Protein AF-A0A9D4FV22-F1 (afdb_monomer_lite)

Secondary structure (DSSP, 8-state):
-HHHHHHHHHHHHHHTT-PPPGGG-EE----SS-PPPPP-BSSTTSPBPEE-SEEEETTEEEE-

Foldseek 3Di:
DVQVVLQVVQVVCVVVVNHDDQQPFEDEDDDPDDDPDDWHDSDPPDDTRHYDQWDDDPNDIDGD

Radius of gyration: 13.24 Å; chains: 1; bounding box: 31×18×33 Å

Structure (mmCIF, N/CA/C/O backbone):
data_AF-A0A9D4FV22-F1
#
_entry.id   AF-A0A9D4FV22-F1
#
loop_
_atom_site.group_PDB
_atom_site.id
_atom_site.type_symbol
_atom_site.label_atom_id
_atom_site.label_alt_id
_atom_site.label_comp_id
_atom_site.label_asym_id
_atom_site.label_entity_id
_atom_site.label_seq_id
_atom_site.pdbx_PDB_ins_code
_atom_site.Cartn_x
_atom_site.Cartn_y
_atom_site.Cartn_z
_atom_site.occupancy
_atom_site.B_iso_or_equiv
_atom_site.auth_seq_id
_atom_site.auth_comp_id
_atom_site.auth_asym_id
_atom_site.auth_atom_id
_atom_site.pdbx_PDB_model_num
ATOM 1 N N . MET A 1 1 ? 9.063 8.464 5.661 1.00 84.56 1 MET A N 1
ATOM 2 C CA . MET A 1 1 ? 9.533 7.454 4.671 1.00 84.56 1 MET A CA 1
ATOM 3 C C . MET A 1 1 ? 8.292 6.780 4.107 1.00 84.56 1 MET A C 1
ATOM 5 O O . MET A 1 1 ? 7.425 6.476 4.911 1.00 84.56 1 MET A O 1
ATOM 9 N N . LEU A 1 2 ? 8.203 6.519 2.795 1.00 92.31 2 LEU A N 1
ATOM 10 C CA . LEU A 1 2 ? 6.943 6.161 2.107 1.00 92.31 2 LEU A CA 1
ATOM 11 C C . LEU A 1 2 ? 6.084 5.081 2.804 1.00 92.31 2 LEU A C 1
ATOM 13 O O . LEU A 1 2 ? 4.865 5.194 2.852 1.00 92.31 2 LEU A O 1
ATOM 17 N N . GLN A 1 3 ? 6.696 4.070 3.430 1.00 96.00 3 GLN A N 1
ATOM 18 C CA . GLN A 1 3 ? 5.962 3.059 4.205 1.00 96.00 3 GLN A CA 1
ATOM 19 C C . GLN A 1 3 ? 5.168 3.643 5.395 1.00 96.00 3 GLN A C 1
ATOM 21 O O . GLN A 1 3 ? 4.052 3.207 5.675 1.00 96.00 3 GLN A O 1
ATOM 26 N N . GLN A 1 4 ? 5.721 4.626 6.107 1.00 96.81 4 GLN A N 1
ATOM 27 C CA . GLN A 1 4 ? 5.031 5.313 7.206 1.00 96.81 4 GLN A CA 1
ATOM 28 C C . GLN A 1 4 ? 3.882 6.184 6.690 1.00 96.81 4 GLN A C 1
ATOM 30 O O . GLN A 1 4 ? 2.849 6.294 7.352 1.00 96.81 4 GLN A O 1
ATOM 35 N N . ASP A 1 5 ? 4.047 6.764 5.502 1.00 97.12 5 ASP A N 1
ATOM 36 C CA . ASP A 1 5 ? 3.025 7.594 4.867 1.00 97.12 5 ASP A CA 1
ATOM 37 C C . ASP A 1 5 ? 1.822 6.726 4.462 1.00 97.12 5 ASP A C 1
ATOM 39 O O . ASP A 1 5 ? 0.682 7.068 4.775 1.00 97.12 5 ASP A O 1
ATOM 43 N N . ILE A 1 6 ? 2.070 5.530 3.909 1.00 96.69 6 ILE A N 1
ATOM 44 C CA . ILE A 1 6 ? 1.029 4.529 3.607 1.00 96.69 6 ILE A CA 1
ATOM 45 C C . ILE A 1 6 ? 0.280 4.098 4.878 1.00 96.69 6 ILE A C 1
ATOM 47 O O . ILE A 1 6 ? -0.951 4.050 4.882 1.00 96.69 6 ILE A O 1
ATOM 51 N N . PHE A 1 7 ? 0.988 3.833 5.981 1.00 97.38 7 PHE A N 1
ATOM 52 C CA . PHE A 1 7 ? 0.337 3.486 7.252 1.00 97.38 7 PHE A CA 1
ATOM 53 C C . PHE A 1 7 ? -0.516 4.632 7.804 1.00 97.38 7 PHE A C 1
ATOM 55 O O . PHE A 1 7 ? -1.632 4.408 8.279 1.00 97.38 7 PHE A O 1
ATOM 62 N N . SER A 1 8 ? -0.019 5.865 7.710 1.00 97.50 8 SER A N 1
ATOM 63 C CA . SER A 1 8 ? -0.752 7.057 8.145 1.00 97.50 8 SER A CA 1
ATOM 64 C C . SER A 1 8 ? -2.008 7.275 7.298 1.00 97.50 8 SER A C 1
ATOM 66 O O . SER A 1 8 ? -3.077 7.548 7.847 1.00 97.50 8 SER A O 1
ATOM 68 N N . MET A 1 9 ? -1.912 7.059 5.982 1.00 96.62 9 MET A N 1
ATOM 69 C CA . MET A 1 9 ? -3.037 7.102 5.047 1.00 96.62 9 MET A CA 1
ATOM 70 C C . MET A 1 9 ? -4.080 6.019 5.352 1.00 96.62 9 MET A C 1
ATOM 72 O O . MET A 1 9 ? -5.268 6.328 5.410 1.00 96.62 9 MET A O 1
ATOM 76 N N . SER A 1 10 ? -3.666 4.772 5.604 1.00 96.69 10 SER A N 1
ATOM 77 C CA . SER A 1 10 ? -4.602 3.698 5.972 1.00 96.69 10 SER A CA 1
ATOM 78 C C . SER A 1 10 ? -5.318 3.993 7.293 1.00 96.69 10 SER A C 1
ATOM 80 O O . SER A 1 10 ? -6.508 3.718 7.423 1.00 96.69 10 SER A O 1
ATOM 82 N N . LYS A 1 11 ? -4.622 4.574 8.278 1.00 97.06 11 LYS A N 1
ATOM 83 C CA . LYS A 1 11 ? -5.234 4.972 9.555 1.00 97.06 11 LYS A CA 1
ATOM 84 C C . LYS A 1 11 ? -6.218 6.129 9.376 1.00 97.06 11 LYS A C 1
ATOM 86 O O . LYS A 1 11 ? -7.267 6.156 10.019 1.00 97.06 11 LYS A O 1
ATOM 91 N N . TRP A 1 12 ? -5.877 7.095 8.524 1.00 98.00 12 TRP A N 1
ATOM 92 C CA . TRP A 1 12 ? -6.781 8.181 8.160 1.00 98.00 12 TRP A CA 1
ATOM 93 C C . TRP A 1 12 ? -8.042 7.619 7.500 1.00 98.00 12 TRP A C 1
ATOM 95 O O . TRP A 1 12 ? -9.143 7.929 7.945 1.00 98.00 12 TRP A O 1
ATOM 105 N N . SER A 1 13 ? -7.902 6.727 6.521 1.00 97.62 13 SER A N 1
ATOM 106 C CA . SER A 1 13 ? -9.050 6.196 5.786 1.00 97.62 13 SER A CA 1
ATOM 107 C C . SER A 1 13 ? -9.994 5.385 6.679 1.00 97.62 13 SER A C 1
ATOM 109 O O . SER A 1 13 ? -11.210 5.530 6.570 1.00 97.62 13 SER A O 1
ATOM 111 N N . ASP A 1 14 ? -9.463 4.649 7.660 1.00 96.06 14 ASP A N 1
ATOM 112 C CA . ASP A 1 14 ? -10.276 4.002 8.696 1.00 96.06 14 ASP A CA 1
ATOM 113 C C . ASP A 1 14 ? -11.083 4.984 9.533 1.00 96.06 14 ASP A C 1
ATOM 115 O O . ASP A 1 14 ? -12.268 4.749 9.779 1.00 96.06 14 ASP A O 1
ATOM 119 N N . LYS A 1 15 ? -10.444 6.072 9.979 1.00 97.81 15 LYS A N 1
ATOM 120 C CA . LYS A 1 15 ? -11.086 7.099 10.808 1.00 97.81 15 LYS A CA 1
ATOM 121 C C . LYS A 1 15 ? -12.280 7.725 10.089 1.00 97.81 15 LYS A C 1
ATOM 123 O O . LYS A 1 15 ? -13.271 8.049 10.737 1.00 97.81 15 LYS A O 1
ATOM 128 N N . TRP A 1 16 ? -12.184 7.873 8.772 1.00 97.81 16 TRP A N 1
ATOM 129 C CA . TRP A 1 16 ? -13.227 8.463 7.932 1.00 97.81 16 TRP A CA 1
ATOM 130 C C . TRP A 1 16 ? -14.156 7.431 7.279 1.00 97.81 16 TRP A C 1
ATOM 132 O O . TRP A 1 16 ? -14.979 7.806 6.453 1.00 97.81 16 TRP A O 1
ATOM 142 N N . LEU A 1 17 ? -14.055 6.148 7.651 1.00 9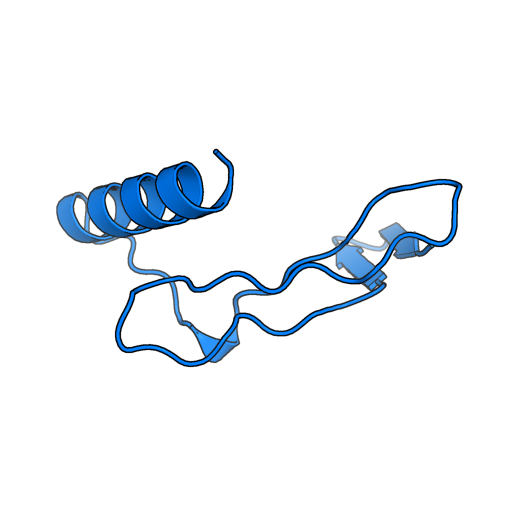5.94 17 LEU A N 1
ATOM 143 C CA . LEU A 1 17 ? -14.851 5.044 7.091 1.00 95.94 17 LEU A CA 1
ATOM 144 C C . LEU A 1 17 ? -14.669 4.832 5.570 1.00 95.94 17 LEU A C 1
ATOM 146 O O . LEU A 1 17 ? -15.496 4.190 4.929 1.00 95.94 17 LEU A O 1
ATOM 150 N N . LEU A 1 18 ? -13.550 5.292 5.003 1.00 95.50 18 LEU A N 1
ATOM 151 C CA . LEU A 1 18 ? -13.157 5.148 3.593 1.00 95.50 18 LEU A CA 1
ATOM 152 C C . LEU A 1 18 ? -12.132 4.018 3.410 1.00 95.50 18 LEU A C 1
ATOM 154 O O . LEU A 1 18 ? -11.056 4.205 2.846 1.00 95.50 18 LEU A O 1
ATOM 158 N N . ARG A 1 19 ? -12.428 2.838 3.954 1.00 94.12 19 ARG A N 1
ATOM 159 C CA . ARG A 1 19 ? -11.446 1.748 4.054 1.00 94.12 19 ARG A CA 1
ATOM 160 C C . ARG A 1 19 ? -10.997 1.252 2.680 1.00 94.12 19 ARG A C 1
ATOM 162 O O . ARG A 1 19 ? -11.816 0.964 1.810 1.00 94.12 19 ARG A O 1
ATOM 169 N N . PHE A 1 20 ? -9.691 1.062 2.527 1.00 94.81 20 PHE A N 1
ATOM 170 C CA . PHE A 1 20 ? -9.124 0.410 1.351 1.00 94.81 20 PHE A CA 1
ATOM 171 C C . PHE A 1 20 ? -9.344 -1.103 1.409 1.00 94.81 20 PHE A C 1
ATOM 173 O O . PHE A 1 20 ? -9.191 -1.716 2.467 1.00 94.81 20 PHE A O 1
ATOM 180 N N . HIS A 1 21 ? -9.646 -1.709 0.261 1.00 93.94 21 HIS A N 1
ATOM 181 C CA . HIS A 1 21 ? -9.635 -3.160 0.111 1.00 93.94 21 HIS A CA 1
ATOM 182 C C . HIS A 1 21 ? -8.207 -3.611 -0.239 1.00 93.94 21 HIS A C 1
ATOM 184 O O . HIS A 1 21 ? -7.734 -3.232 -1.312 1.00 93.94 21 HIS A O 1
ATOM 190 N N . PRO A 1 22 ? -7.522 -4.413 0.600 1.00 92.50 22 PRO A N 1
ATOM 191 C CA . PRO A 1 22 ? -6.113 -4.758 0.391 1.00 92.50 22 PRO A CA 1
ATOM 192 C C . PRO A 1 22 ? -5.821 -5.348 -0.993 1.00 92.50 22 PRO A C 1
ATOM 194 O O . PRO A 1 22 ? -4.898 -4.894 -1.657 1.00 92.50 22 PRO A O 1
ATOM 197 N N . ASP A 1 23 ? -6.671 -6.265 -1.468 1.00 92.25 23 ASP A N 1
ATOM 198 C CA . ASP A 1 23 ? -6.489 -6.939 -2.767 1.00 92.25 23 ASP A CA 1
ATOM 199 C C . ASP A 1 23 ? -6.741 -6.036 -3.988 1.00 92.25 23 ASP A C 1
ATOM 201 O O . ASP A 1 23 ? -6.532 -6.451 -5.122 1.00 92.25 23 ASP A O 1
ATOM 205 N N . LYS A 1 24 ? -7.232 -4.808 -3.778 1.00 92.31 24 LYS A N 1
ATOM 206 C CA . LYS A 1 24 ? -7.408 -3.814 -4.848 1.00 92.31 24 LYS A CA 1
ATOM 207 C C . LYS A 1 24 ? -6.296 -2.770 -4.866 1.00 92.31 24 LYS A C 1
ATOM 209 O O . LYS A 1 24 ? -6.256 -1.949 -5.776 1.00 92.31 24 LYS A O 1
ATOM 214 N N . CYS A 1 25 ? -5.427 -2.755 -3.858 1.00 93.69 25 CYS A N 1
ATOM 215 C CA . CYS A 1 25 ? -4.293 -1.847 -3.822 1.00 93.69 25 CYS A CA 1
ATOM 216 C C . CYS A 1 25 ? -3.151 -2.424 -4.658 1.00 93.69 25 CYS A C 1
ATOM 218 O O . CYS A 1 25 ? -2.819 -3.601 -4.526 1.00 93.69 25 CYS A O 1
ATOM 220 N N . LYS A 1 26 ? -2.521 -1.570 -5.465 1.00 93.38 26 LYS A N 1
ATOM 221 C CA . LYS A 1 26 ? -1.335 -1.903 -6.253 1.00 93.38 26 LYS A CA 1
ATOM 222 C C . LYS A 1 26 ? -0.275 -0.821 -6.087 1.00 93.38 26 LYS A C 1
ATOM 224 O O . LYS A 1 26 ? -0.602 0.332 -5.805 1.00 93.38 26 LYS A O 1
ATOM 229 N N . THR A 1 27 ? 0.992 -1.187 -6.232 1.00 92.81 27 THR A N 1
ATOM 230 C CA . THR A 1 27 ? 2.115 -0.242 -6.273 1.00 92.81 27 THR A CA 1
ATOM 231 C C . THR A 1 27 ? 2.845 -0.349 -7.598 1.00 92.81 27 THR A C 1
ATOM 233 O O . THR A 1 27 ? 3.093 -1.454 -8.064 1.00 92.81 27 THR A O 1
ATOM 236 N N . MET A 1 28 ? 3.237 0.793 -8.156 1.00 90.62 28 MET A N 1
ATOM 237 C CA . MET A 1 28 ? 3.987 0.891 -9.406 1.00 90.62 28 MET A CA 1
ATOM 238 C C . MET A 1 28 ? 5.209 1.781 -9.189 1.00 90.62 28 MET A C 1
ATOM 240 O O . MET A 1 28 ? 5.132 2.789 -8.479 1.00 90.62 28 MET A O 1
ATOM 244 N N . THR A 1 29 ? 6.346 1.399 -9.768 1.00 88.81 29 THR A N 1
ATOM 245 C CA . THR A 1 29 ? 7.585 2.179 -9.673 1.00 88.81 29 THR A CA 1
ATOM 246 C C . THR A 1 29 ? 7.772 2.984 -10.946 1.00 88.81 29 THR A C 1
ATOM 248 O O . THR A 1 29 ? 8.185 2.444 -11.955 1.00 88.81 29 THR A O 1
ATOM 251 N N . ILE A 1 30 ? 7.547 4.294 -10.882 1.00 86.88 30 ILE A N 1
ATOM 252 C CA . ILE A 1 30 ? 7.737 5.170 -12.042 1.00 86.88 30 ILE A CA 1
ATOM 253 C C . ILE A 1 30 ? 9.210 5.594 -12.110 1.00 86.88 30 ILE A C 1
ATOM 255 O O . ILE A 1 30 ? 9.662 6.432 -11.320 1.00 86.88 30 ILE A O 1
ATOM 259 N N . SER A 1 31 ? 9.987 5.001 -13.020 1.00 83.25 31 SER A N 1
ATOM 260 C CA . SER A 1 31 ? 11.384 5.386 -13.251 1.00 83.25 31 SER A CA 1
ATOM 261 C C . SER A 1 31 ? 11.908 4.947 -14.616 1.00 83.25 31 SER A C 1
ATOM 263 O O . SER A 1 31 ? 11.788 3.790 -14.984 1.00 83.25 31 SER A O 1
ATOM 265 N N . ASN A 1 32 ? 12.668 5.820 -15.285 1.00 79.56 32 ASN A N 1
ATOM 266 C CA . ASN A 1 32 ? 13.387 5.479 -16.525 1.00 79.56 32 ASN A CA 1
ATOM 267 C C . ASN A 1 32 ? 14.606 4.555 -16.294 1.00 79.56 32 ASN A C 1
ATOM 269 O O . ASN A 1 32 ? 15.397 4.315 -17.207 1.00 79.56 32 ASN A O 1
ATOM 273 N N . LYS A 1 33 ? 14.843 4.109 -15.054 1.00 83.06 33 LYS A N 1
ATOM 274 C CA . LYS A 1 33 ? 15.943 3.217 -14.675 1.00 83.06 33 LYS A CA 1
ATOM 275 C C . LYS A 1 33 ? 15.368 1.958 -14.052 1.00 83.06 33 LYS A C 1
ATOM 277 O O . LYS A 1 33 ? 14.459 2.033 -13.233 1.00 83.06 33 LYS A O 1
ATOM 282 N N . LYS A 1 34 ? 15.994 0.816 -14.342 1.00 76.19 34 LYS A N 1
ATOM 283 C CA . LYS A 1 34 ? 15.680 -0.445 -13.669 1.00 76.19 34 LYS A CA 1
ATOM 284 C C . LYS A 1 34 ? 16.090 -0.357 -12.197 1.00 76.19 34 LYS A C 1
ATOM 286 O O . LYS A 1 34 ? 17.261 -0.525 -11.855 1.00 76.19 34 LYS A O 1
ATOM 291 N N . LEU A 1 35 ? 15.131 -0.027 -11.341 1.00 79.75 35 LEU A N 1
ATOM 292 C CA . LEU A 1 35 ? 15.290 0.006 -9.893 1.00 79.75 35 LEU A CA 1
ATOM 293 C C . LEU A 1 35 ? 14.820 -1.320 -9.296 1.00 79.75 35 LEU A C 1
ATOM 295 O O . LEU A 1 35 ? 13.980 -2.010 -9.865 1.00 79.75 35 LEU A O 1
ATOM 299 N N . ALA A 1 36 ? 15.376 -1.677 -8.139 1.00 80.12 36 ALA A N 1
ATOM 300 C CA . ALA A 1 36 ? 14.849 -2.795 -7.374 1.00 80.12 36 ALA A CA 1
ATOM 301 C C . ALA A 1 36 ? 13.424 -2.466 -6.915 1.00 80.12 36 ALA A C 1
ATOM 303 O O . ALA A 1 36 ? 13.186 -1.403 -6.330 1.00 80.12 36 ALA A O 1
ATOM 304 N N . GLU A 1 37 ? 12.504 -3.392 -7.165 1.00 81.56 37 GLU A N 1
ATOM 305 C CA . GLU A 1 37 ? 11.128 -3.307 -6.699 1.00 81.56 37 GLU A CA 1
ATOM 306 C C . GLU A 1 37 ? 11.094 -3.169 -5.173 1.00 81.56 37 GLU A C 1
ATOM 308 O O . GLU A 1 37 ? 11.697 -3.952 -4.431 1.00 81.56 37 GLU A O 1
ATOM 313 N N . ARG A 1 38 ? 10.402 -2.134 -4.688 1.00 87.88 38 ARG A N 1
ATOM 314 C CA . ARG A 1 38 ? 10.179 -1.923 -3.257 1.00 87.88 38 ARG A CA 1
ATOM 315 C C . ARG A 1 38 ? 8.791 -2.414 -2.898 1.00 87.88 38 ARG A C 1
ATOM 317 O O . ARG A 1 38 ? 7.799 -1.932 -3.431 1.00 87.88 38 ARG A O 1
ATOM 324 N N . THR A 1 39 ? 8.728 -3.327 -1.941 1.00 92.88 39 THR A N 1
ATOM 325 C CA . THR A 1 39 ? 7.461 -3.816 -1.404 1.00 92.88 39 THR A CA 1
ATOM 326 C C . THR A 1 39 ? 6.957 -2.899 -0.300 1.00 92.88 39 THR A C 1
ATOM 328 O O . THR A 1 39 ? 7.723 -2.522 0.591 1.00 92.88 39 THR A O 1
ATOM 331 N N . TYR A 1 40 ? 5.656 -2.628 -0.303 1.00 95.69 40 TYR A N 1
ATOM 332 C CA . TYR A 1 40 ? 4.987 -1.864 0.745 1.00 95.69 40 TYR A CA 1
ATOM 333 C C . TYR A 1 40 ? 3.852 -2.672 1.357 1.00 95.69 40 TYR A C 1
ATOM 335 O O . TYR A 1 40 ? 3.287 -3.550 0.713 1.00 95.69 40 TYR A O 1
ATOM 343 N N . LYS A 1 41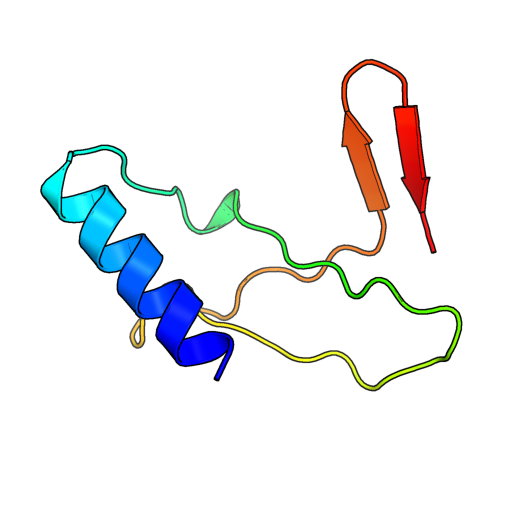 ? 3.494 -2.370 2.602 1.00 96.50 41 LYS A N 1
ATOM 344 C CA . LYS A 1 41 ? 2.317 -2.937 3.269 1.00 96.50 41 LYS A CA 1
ATOM 345 C C . LYS A 1 41 ? 1.287 -1.858 3.555 1.00 96.50 41 LYS A C 1
ATOM 347 O O . LYS A 1 41 ? 1.648 -0.772 3.997 1.00 96.50 41 LYS A O 1
ATOM 352 N N . LEU A 1 42 ? 0.007 -2.181 3.383 1.00 95.94 42 LEU A N 1
ATOM 353 C CA . LEU A 1 42 ? -1.083 -1.282 3.768 1.00 95.94 42 LEU A CA 1
ATOM 354 C C . LEU A 1 42 ? -1.227 -1.194 5.298 1.00 95.94 42 LEU A C 1
ATOM 356 O O . LEU A 1 42 ? -1.506 -0.126 5.838 1.00 95.94 42 LEU A O 1
ATOM 360 N N . ARG A 1 43 ? -0.983 -2.312 5.996 1.00 94.81 43 ARG A N 1
ATOM 361 C CA . ARG A 1 43 ? -0.935 -2.431 7.462 1.00 94.81 43 ARG A CA 1
ATO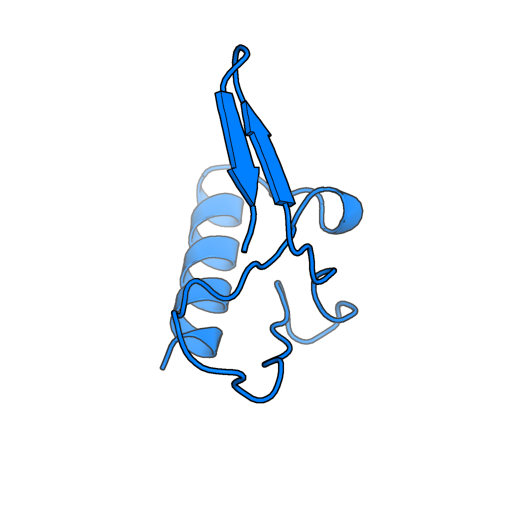M 362 C C . ARG A 1 43 ? 0.105 -3.478 7.879 1.00 94.81 43 ARG A C 1
ATOM 364 O O . ARG A 1 43 ? 0.405 -4.354 7.065 1.00 94.81 43 ARG A O 1
ATOM 371 N N . PRO A 1 44 ? 0.657 -3.426 9.103 1.00 94.25 44 PRO A N 1
ATOM 372 C CA . PRO A 1 44 ? 1.710 -4.347 9.546 1.00 94.25 44 PRO A CA 1
ATOM 373 C C . PRO A 1 44 ? 1.378 -5.841 9.382 1.00 94.25 44 PRO A C 1
ATOM 375 O O . PRO A 1 44 ? 2.236 -6.626 8.963 1.00 94.25 44 PRO A O 1
ATOM 378 N N . GLU A 1 45 ? 0.133 -6.214 9.671 1.00 94.56 45 GLU A N 1
ATOM 379 C CA . GLU A 1 45 ? -0.406 -7.578 9.668 1.00 94.56 45 GLU A CA 1
ATOM 380 C C . GLU A 1 45 ? -0.770 -8.108 8.275 1.00 94.56 45 GLU A C 1
ATOM 382 O O . GLU A 1 45 ? -0.942 -9.312 8.098 1.00 94.56 45 GLU A O 1
ATOM 387 N N . LEU A 1 46 ? -0.880 -7.226 7.280 1.00 94.31 46 LEU A N 1
ATOM 388 C CA . LEU A 1 46 ? -1.286 -7.604 5.931 1.00 94.31 46 LEU A CA 1
ATOM 389 C C . LEU A 1 46 ? -0.096 -8.065 5.083 1.00 94.31 46 LEU A C 1
ATOM 391 O O . LEU A 1 46 ? 1.075 -7.749 5.343 1.00 94.31 46 LEU A O 1
ATOM 395 N N . LYS A 1 47 ? -0.422 -8.818 4.027 1.00 95.12 47 LYS A N 1
ATOM 396 C CA . LYS A 1 47 ? 0.527 -9.149 2.963 1.00 95.12 47 LYS A CA 1
ATOM 397 C C . LYS A 1 47 ? 1.005 -7.863 2.264 1.00 95.12 47 LYS A C 1
ATOM 399 O O . LYS A 1 47 ? 0.301 -6.850 2.306 1.00 95.12 47 LYS A O 1
ATOM 404 N N . PRO A 1 48 ? 2.201 -7.882 1.650 1.00 96.12 48 PRO A N 1
ATOM 405 C CA . PRO A 1 48 ? 2.639 -6.789 0.794 1.00 96.12 48 PRO A CA 1
ATOM 406 C C . PRO A 1 48 ? 1.613 -6.486 -0.300 1.00 96.12 48 PRO A C 1
ATOM 408 O O . PRO A 1 48 ? 0.944 -7.392 -0.794 1.00 96.12 48 PRO A O 1
ATOM 411 N N . ILE A 1 49 ? 1.503 -5.209 -0.647 1.00 95.75 49 ILE A N 1
ATOM 412 C CA . ILE A 1 49 ? 0.682 -4.716 -1.748 1.00 95.75 49 ILE A CA 1
ATOM 413 C C . ILE A 1 49 ? 1.245 -5.285 -3.058 1.00 95.75 49 ILE A C 1
ATOM 415 O O . ILE A 1 49 ? 2.464 -5.364 -3.220 1.00 95.75 49 ILE A O 1
ATOM 419 N N . GLU A 1 50 ? 0.361 -5.703 -3.964 1.00 94.12 50 GLU A N 1
ATOM 420 C CA . GLU A 1 50 ? 0.742 -6.240 -5.272 1.00 94.12 50 GLU A CA 1
ATOM 421 C C . GLU A 1 50 ? 1.503 -5.186 -6.085 1.00 94.12 50 GLU A C 1
ATOM 423 O O . GLU A 1 50 ? 1.118 -4.015 -6.122 1.00 94.12 50 GLU A O 1
ATOM 428 N N . ILE A 1 51 ? 2.580 -5.600 -6.746 1.00 92.94 51 ILE A N 1
ATOM 429 C CA . ILE A 1 51 ? 3.326 -4.734 -7.656 1.00 92.94 51 ILE A CA 1
ATOM 430 C C . ILE A 1 51 ? 2.734 -4.885 -9.055 1.00 92.94 51 ILE A C 1
ATOM 432 O O . ILE A 1 51 ? 2.529 -6.001 -9.527 1.00 92.94 51 ILE A O 1
ATOM 436 N N . SER A 1 52 ? 2.451 -3.758 -9.700 1.00 90.38 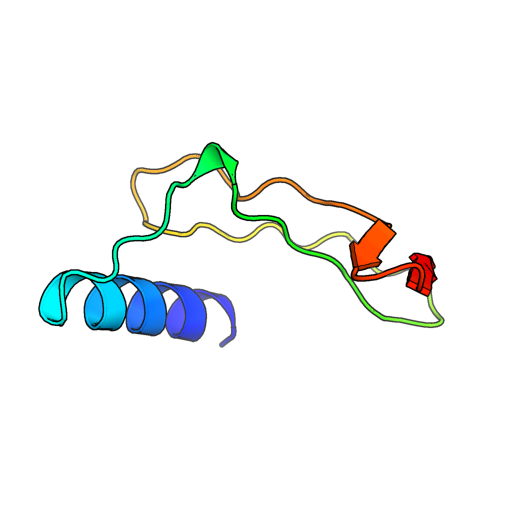52 SER A N 1
ATOM 437 C CA . SER A 1 52 ? 1.973 -3.690 -11.078 1.00 90.38 52 SER A CA 1
ATOM 438 C C . SER A 1 52 ? 2.858 -2.743 -11.871 1.00 90.38 52 SER A C 1
ATOM 440 O O . SER A 1 52 ? 3.233 -1.691 -11.358 1.00 90.38 52 SER A O 1
ATOM 442 N N . ASN A 1 53 ? 3.142 -3.106 -13.119 1.00 85.94 53 ASN A N 1
ATOM 443 C CA . ASN A 1 53 ? 3.946 -2.308 -14.058 1.00 85.94 53 ASN A CA 1
ATOM 444 C C . ASN A 1 53 ? 3.074 -1.573 -15.085 1.00 85.94 53 ASN A C 1
ATOM 446 O O . ASN A 1 53 ? 3.571 -0.990 -16.039 1.00 85.94 53 ASN A O 1
ATOM 450 N N . ALA A 1 54 ? 1.755 -1.669 -14.929 1.00 82.81 54 ALA A N 1
ATOM 451 C CA . ALA A 1 54 ? 0.809 -0.953 -15.756 1.00 82.81 54 ALA A CA 1
ATOM 452 C C . ALA A 1 54 ? -0.447 -0.620 -14.954 1.00 82.81 54 ALA A C 1
ATOM 454 O O . ALA A 1 54 ? -0.899 -1.417 -14.122 1.00 82.81 54 ALA A O 1
ATOM 455 N N . GLU A 1 55 ? -1.026 0.536 -15.254 1.00 82.00 55 GLU A N 1
ATOM 456 C CA . GLU A 1 55 ? -2.341 0.955 -14.777 1.00 82.00 55 GLU A CA 1
ATOM 457 C C . GLU A 1 55 ? -3.162 1.426 -15.981 1.00 82.00 55 GLU A C 1
ATOM 459 O O . GLU A 1 55 ? -2.674 2.164 -16.845 1.00 82.00 55 GLU A O 1
ATOM 464 N N . LYS A 1 56 ? -4.418 0.980 -16.055 1.00 77.56 56 LYS A N 1
ATOM 465 C CA . LYS A 1 56 ? -5.342 1.360 -17.124 1.00 77.56 56 LYS A CA 1
ATOM 466 C C . LYS A 1 56 ? -6.456 2.210 -16.537 1.00 77.56 56 LYS A C 1
ATOM 468 O O . LYS A 1 56 ? -7.265 1.696 -15.770 1.00 77.56 56 LYS A O 1
ATOM 473 N N . ASP A 1 57 ? -6.550 3.460 -16.975 1.00 75.69 57 ASP A N 1
ATOM 474 C CA . ASP A 1 57 ? -7.572 4.396 -16.512 1.00 75.69 57 ASP A CA 1
ATOM 475 C C . ASP A 1 57 ? -8.206 5.152 -17.687 1.00 75.69 57 ASP A C 1
ATOM 477 O O . ASP A 1 57 ? -7.501 5.677 -18.541 1.00 75.69 57 ASP A O 1
ATOM 481 N N . ILE A 1 58 ? -9.543 5.144 -17.773 1.00 81.19 58 ILE A N 1
ATOM 482 C CA . ILE A 1 58 ? -10.379 5.800 -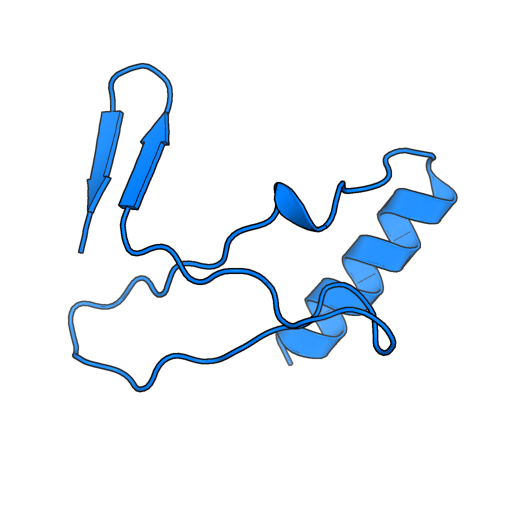18.809 1.00 81.19 58 ILE A CA 1
ATOM 483 C C . ILE A 1 58 ? -9.720 5.868 -20.210 1.00 81.19 58 ILE A C 1
ATOM 485 O O . ILE A 1 58 ? -9.595 6.911 -20.843 1.00 81.19 58 ILE A O 1
ATOM 489 N N . GLY A 1 59 ? -9.282 4.716 -20.725 1.00 76.31 59 GLY A N 1
ATOM 490 C CA . GLY A 1 59 ? -8.719 4.600 -22.079 1.00 76.31 59 GLY A CA 1
ATOM 491 C C . GLY A 1 59 ? -7.260 5.047 -22.237 1.00 76.31 59 GLY A C 1
ATOM 492 O O . GLY A 1 59 ? -6.693 4.848 -23.308 1.00 76.31 59 GLY A O 1
ATOM 493 N N . VAL A 1 60 ? -6.632 5.567 -21.185 1.00 77.06 60 VAL A N 1
ATOM 494 C CA . VAL A 1 60 ? -5.189 5.802 -21.091 1.00 77.06 60 VAL A CA 1
ATOM 495 C C . VAL A 1 60 ? -4.548 4.593 -20.411 1.00 77.06 60 VAL A C 1
ATOM 497 O O . VAL A 1 60 ? -5.044 4.081 -19.408 1.00 77.06 60 VAL A O 1
ATOM 500 N N . THR A 1 61 ? -3.458 4.093 -20.987 1.00 76.50 61 THR A N 1
ATOM 501 C CA . THR A 1 61 ? -2.622 3.062 -20.360 1.00 76.50 61 THR A CA 1
ATOM 502 C C . THR A 1 61 ? -1.289 3.706 -20.035 1.00 76.50 61 THR A C 1
ATOM 504 O O . THR A 1 61 ? -0.684 4.315 -20.915 1.00 76.50 61 THR A O 1
ATOM 507 N N . ILE A 1 62 ? -0.884 3.619 -18.774 1.00 76.88 62 ILE A N 1
ATOM 508 C CA . ILE A 1 62 ? 0.449 4.015 -18.328 1.00 76.88 62 ILE A CA 1
ATOM 509 C C . ILE A 1 62 ? 1.225 2.717 -18.139 1.00 76.88 62 ILE A C 1
ATOM 511 O O . ILE A 1 62 ? 0.788 1.871 -17.354 1.00 76.88 62 ILE A O 1
ATOM 515 N N . ASP A 1 63 ? 2.317 2.562 -18.879 1.00 71.62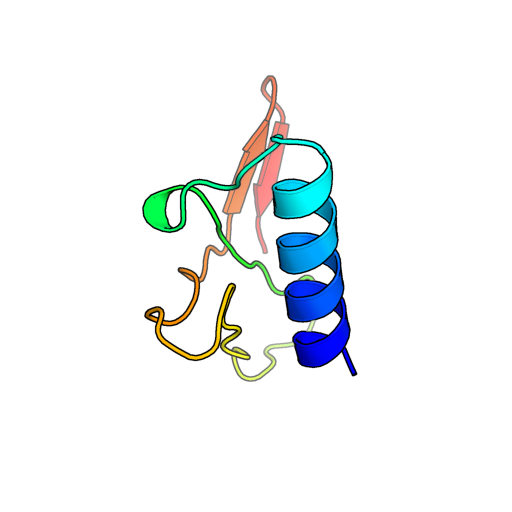 63 ASP A N 1
ATOM 516 C CA . ASP A 1 63 ? 3.285 1.474 -18.755 1.00 71.62 63 ASP A CA 1
ATOM 517 C C . ASP A 1 63 ? 4.701 2.023 -18.505 1.00 71.62 63 ASP A C 1
ATOM 519 O O . ASP A 1 63 ? 4.921 3.240 -18.530 1.00 71.62 63 ASP A O 1
ATOM 523 N N . ASP A 1 64 ? 5.615 1.110 -18.168 1.00 63.12 64 ASP A N 1
ATOM 524 C CA . ASP A 1 64 ? 7.047 1.377 -17.969 1.00 63.12 64 ASP A CA 1
ATOM 525 C C . ASP A 1 64 ? 7.803 1.647 -19.283 1.00 63.12 64 ASP A C 1
ATOM 527 O O . ASP A 1 64 ? 7.636 0.862 -20.249 1.00 63.12 64 ASP A O 1
#

pLDDT: mean 89.61, std 8.15, range [63.12, 98.0]

Organism: Dreissena polymorpha (NCBI:txid45954)

Sequence (64 aa):
MLQQDIFSMSKWSDKWLLRFHPDKCKTMTISNKKLAERTYKLRPELKPIEISNAEKDIGVTIDD